Protein AF-A0A080Z597-F1 (afdb_monomer_lite)

Organism: NCBI:txid1317066

Radius of gyration: 20.57 Å; chains: 1; bounding box: 34×51×57 Å

Sequence (143 aa):
MLQHVEWIHDALVIEEQGHKGDQTGVDKFGKHVYANPYEPSQYPILAIGVHLLCCSYALGQVNGPTPVSVYLRMGQSMGKLKDRYIHFGEGADQVCGKMILGLPFNSERLGVLPPRFSTATICEMTSLYWEGLVSGSTIIPVV

Structure (mmCIF, N/CA/C/O backbone):
data_AF-A0A080Z597-F1
#
_entry.id   AF-A0A080Z597-F1
#
loop_
_atom_site.group_PDB
_atom_site.id
_atom_site.type_symbol
_atom_site.label_atom_id
_atom_site.label_alt_id
_atom_site.label_comp_id
_atom_site.label_asym_id
_atom_site.label_entity_id
_atom_site.label_seq_id
_atom_site.pdbx_PDB_ins_code
_atom_site.Cartn_x
_atom_site.Cartn_y
_atom_site.Cartn_z
_atom_site.occupancy
_atom_site.B_iso_or_equiv
_atom_site.auth_seq_id
_atom_site.auth_comp_id
_atom_site.auth_asym_id
_atom_site.auth_atom_id
_atom_site.pdbx_PDB_model_num
ATOM 1 N N . MET A 1 1 ? 6.735 4.551 16.019 1.00 56.53 1 MET A N 1
ATOM 2 C CA . MET A 1 1 ? 5.735 5.096 15.073 1.00 56.53 1 MET A CA 1
ATOM 3 C C . MET A 1 1 ? 4.391 4.362 15.146 1.00 56.53 1 MET A C 1
ATOM 5 O O . MET A 1 1 ? 3.389 5.013 14.918 1.00 56.53 1 MET A O 1
ATOM 9 N N . LEU A 1 2 ? 4.328 3.076 15.525 1.00 68.06 2 LEU A N 1
ATOM 10 C CA . LEU A 1 2 ? 3.065 2.331 15.696 1.00 68.06 2 LEU A CA 1
ATOM 11 C C . LEU A 1 2 ? 2.941 1.778 17.128 1.00 68.06 2 LEU A C 1
ATOM 13 O O . LEU A 1 2 ? 3.051 0.582 17.339 1.00 68.06 2 LEU A O 1
ATOM 17 N N . GLN A 1 3 ? 2.816 2.654 18.128 1.00 77.81 3 GLN A N 1
ATOM 18 C CA . GLN A 1 3 ? 2.741 2.233 19.542 1.00 77.81 3 GLN A CA 1
ATOM 19 C C . GLN A 1 3 ? 1.317 1.875 20.004 1.00 77.81 3 GLN A C 1
ATOM 21 O O . GLN A 1 3 ? 1.158 1.386 21.110 1.00 77.81 3 GLN A O 1
ATOM 26 N N . HIS A 1 4 ? 0.305 2.121 19.169 1.00 82.75 4 HIS A N 1
ATOM 27 C CA . HIS A 1 4 ? -1.119 1.972 19.505 1.00 82.75 4 HIS A CA 1
ATOM 28 C C . HIS A 1 4 ? -1.835 0.962 18.606 1.00 82.75 4 HIS A C 1
ATOM 30 O O . HIS A 1 4 ? -3.042 1.048 18.399 1.00 82.75 4 HIS A O 1
ATOM 36 N N . VAL A 1 5 ? -1.070 0.076 17.972 1.00 86.88 5 VAL A N 1
ATOM 37 C CA . VAL A 1 5 ? -1.594 -0.927 17.052 1.00 86.88 5 VAL A CA 1
ATOM 38 C C . VAL A 1 5 ? -1.060 -2.273 17.500 1.00 86.88 5 VAL A C 1
ATOM 40 O O . VAL A 1 5 ? 0.154 -2.475 17.526 1.00 86.88 5 VAL A O 1
ATOM 43 N N . GLU A 1 6 ? -1.962 -3.185 17.832 1.00 88.50 6 GLU A N 1
ATOM 44 C CA . GLU A 1 6 ? -1.629 -4.535 18.270 1.00 88.50 6 GLU A CA 1
ATOM 45 C C . GLU A 1 6 ? -2.511 -5.570 17.575 1.00 88.50 6 GLU A C 1
ATOM 47 O O . GLU A 1 6 ? -3.624 -5.281 17.143 1.00 88.50 6 GLU A O 1
ATOM 52 N N . TRP A 1 7 ? -2.001 -6.787 17.426 1.00 87.88 7 TRP A N 1
ATOM 53 C CA . TRP A 1 7 ? -2.790 -7.910 16.932 1.00 87.88 7 TRP A CA 1
ATOM 54 C C . TRP A 1 7 ? -3.338 -8.690 18.122 1.00 87.88 7 TRP A C 1
ATOM 56 O O . TRP A 1 7 ? -2.564 -9.219 18.919 1.00 87.88 7 TRP A O 1
ATOM 66 N N . ILE A 1 8 ? -4.664 -8.782 18.219 1.00 88.56 8 ILE A N 1
ATOM 67 C CA . ILE A 1 8 ? -5.357 -9.567 19.241 1.00 88.56 8 ILE A CA 1
ATOM 68 C C . ILE A 1 8 ? -6.205 -10.617 18.528 1.00 88.56 8 ILE A C 1
ATOM 70 O O . ILE A 1 8 ? -7.208 -10.293 17.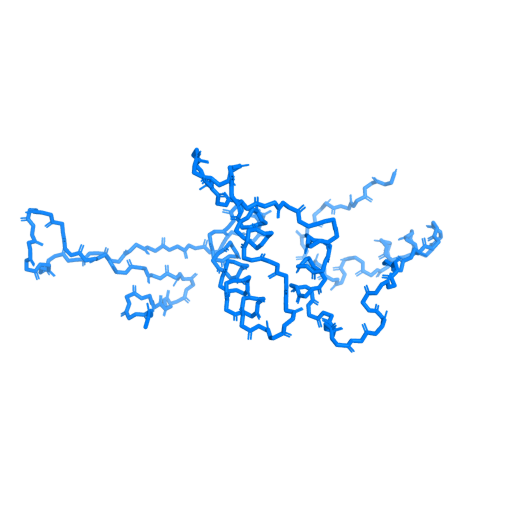895 1.00 88.56 8 ILE A O 1
ATOM 74 N N . HIS A 1 9 ? -5.814 -11.885 18.667 1.00 88.00 9 HIS A N 1
ATOM 75 C CA . HIS A 1 9 ? -6.438 -13.016 17.972 1.00 88.00 9 HIS A CA 1
ATOM 76 C C . HIS A 1 9 ? -6.462 -12.805 16.442 1.00 88.00 9 HIS A C 1
ATOM 78 O O . HIS A 1 9 ? -5.403 -12.746 15.821 1.00 88.00 9 HIS A O 1
ATOM 84 N N . ASP A 1 10 ? -7.646 -12.701 15.839 1.00 86.25 10 ASP A N 1
ATOM 85 C CA . ASP A 1 10 ? -7.898 -12.505 14.407 1.00 86.25 10 ASP A CA 1
ATOM 86 C C . ASP A 1 10 ? -8.176 -11.037 14.021 1.00 86.25 10 ASP A C 1
ATOM 88 O O . ASP A 1 10 ? -8.448 -10.738 12.855 1.00 86.25 10 ASP A O 1
ATOM 92 N N . ALA A 1 11 ? -8.083 -10.113 14.981 1.00 86.62 11 ALA A N 1
ATOM 93 C CA . ALA A 1 11 ? -8.317 -8.690 14.776 1.00 86.62 11 ALA A CA 1
ATOM 94 C C . ALA A 1 11 ? -7.039 -7.864 14.950 1.00 86.62 11 ALA A C 1
ATOM 96 O O . ALA A 1 11 ? -6.273 -8.045 15.900 1.00 86.62 11 ALA A O 1
ATOM 97 N N . LEU A 1 12 ? -6.868 -6.872 14.079 1.00 88.81 12 LEU A N 1
ATOM 98 C CA . LEU A 1 12 ? -5.961 -5.760 14.332 1.00 88.81 12 LEU A CA 1
ATOM 99 C C . LEU A 1 12 ? -6.682 -4.739 15.200 1.00 88.81 12 LEU A C 1
ATOM 101 O O . LEU A 1 12 ? -7.724 -4.214 14.812 1.00 88.81 12 LEU A O 1
ATOM 105 N N . VAL A 1 13 ? -6.131 -4.453 16.366 1.00 89.25 13 VAL A N 1
ATOM 106 C CA . VAL A 1 13 ? -6.715 -3.545 17.344 1.00 89.25 13 VAL A CA 1
ATOM 107 C C . VAL A 1 13 ? -5.958 -2.230 17.324 1.00 89.25 13 VAL A C 1
ATOM 109 O O . VAL A 1 13 ? -4.731 -2.194 17.414 1.00 89.25 13 VAL A O 1
ATOM 112 N N . ILE A 1 14 ? -6.709 -1.143 17.169 1.00 87.88 14 ILE A N 1
ATOM 113 C CA . ILE A 1 14 ? -6.191 0.221 17.220 1.00 87.88 14 ILE A CA 1
ATOM 114 C C . ILE A 1 14 ? -6.674 0.857 18.517 1.00 87.88 14 ILE A C 1
ATOM 116 O O . ILE A 1 14 ? -7.878 1.024 18.728 1.00 87.88 14 ILE A O 1
ATOM 120 N N . GLU A 1 15 ? -5.734 1.229 19.375 1.00 84.94 15 GLU A N 1
ATOM 121 C CA . GLU A 1 15 ? -6.019 2.004 20.573 1.00 84.94 15 GLU A CA 1
ATOM 122 C C . GLU A 1 15 ? -6.048 3.496 20.236 1.00 84.94 15 GLU A C 1
ATOM 124 O O . GLU A 1 15 ? -5.067 4.084 19.776 1.00 84.94 15 GLU A O 1
ATOM 129 N N . GLU A 1 16 ? -7.184 4.145 20.468 1.00 74.38 16 GLU A N 1
ATOM 130 C CA . GLU A 1 16 ? -7.285 5.588 20.276 1.00 74.38 16 GLU A CA 1
ATOM 131 C C . GLU A 1 16 ? -6.670 6.340 21.466 1.00 74.38 16 GLU A C 1
ATOM 133 O O . GLU A 1 16 ? -6.781 5.951 22.634 1.00 74.38 16 GLU A O 1
ATOM 138 N N . GLN A 1 17 ? -6.017 7.465 21.171 1.00 67.50 17 GLN A N 1
ATOM 139 C CA . GLN A 1 17 ? -5.689 8.445 22.203 1.00 67.50 17 GLN A CA 1
ATOM 140 C C . GLN A 1 17 ? -7.003 9.020 22.751 1.00 67.50 17 GLN A C 1
ATOM 142 O O . GLN A 1 17 ? -7.939 9.232 21.981 1.00 67.50 17 GLN A O 1
ATOM 147 N N . GLY A 1 18 ? -7.087 9.218 24.072 1.00 64.38 18 GLY A N 1
ATOM 148 C CA . GLY A 1 18 ? -8.331 9.588 24.763 1.00 64.38 18 GLY A CA 1
ATOM 149 C C . GLY A 1 18 ? -9.068 10.756 24.094 1.00 64.38 18 GLY A C 1
ATOM 150 O O . GLY A 1 18 ? -8.457 11.648 23.502 1.00 64.38 18 GLY A O 1
ATOM 151 N N . HIS A 1 19 ? -10.399 10.755 24.150 1.00 69.06 19 HIS A N 1
ATOM 152 C CA . HIS A 1 19 ? -11.203 11.810 23.531 1.00 69.06 19 HIS A CA 1
ATOM 153 C C . HIS A 1 19 ? -11.310 13.038 24.448 1.00 69.06 19 HIS A C 1
ATOM 155 O O . HIS A 1 19 ? -11.046 12.973 25.642 1.00 69.06 19 HIS A O 1
ATOM 161 N N . LYS A 1 20 ? -11.758 14.186 23.919 1.00 70.19 20 LYS A N 1
ATOM 162 C CA . LYS A 1 20 ? -11.830 15.469 24.661 1.00 70.19 20 LYS A CA 1
ATOM 163 C C . LYS A 1 20 ? -12.602 15.401 25.998 1.00 70.19 20 LYS A C 1
ATOM 165 O O . LYS A 1 20 ? -12.409 16.269 26.841 1.00 70.19 20 LYS A O 1
ATOM 170 N N . GLY A 1 21 ? -13.472 14.403 26.167 1.00 68.81 21 GLY A N 1
ATOM 171 C CA . GLY A 1 21 ? -14.247 14.152 27.390 1.00 68.81 21 GLY A CA 1
ATOM 172 C C . GLY A 1 21 ? -13.567 13.234 28.414 1.00 68.81 21 GLY A C 1
ATOM 173 O O . GLY A 1 21 ? -13.998 13.219 29.558 1.00 68.81 21 GLY A O 1
ATOM 174 N N . ASP A 1 22 ? -12.508 12.522 28.027 1.00 66.50 22 ASP A N 1
ATOM 175 C CA . ASP A 1 22 ? -11.660 11.707 28.899 1.00 66.50 22 ASP A CA 1
ATOM 176 C C . ASP A 1 22 ? -10.195 11.863 28.454 1.00 66.50 22 ASP A C 1
ATOM 178 O O . ASP A 1 22 ? -9.642 11.058 27.702 1.00 66.50 22 ASP A O 1
ATOM 182 N N . GLN A 1 23 ? -9.569 12.956 28.904 1.00 66.69 23 GLN A N 1
ATOM 183 C CA . GLN A 1 23 ? -8.150 13.230 28.642 1.00 66.69 23 GLN A CA 1
ATOM 184 C C . GLN A 1 23 ? -7.218 12.245 29.358 1.00 66.69 23 GLN A C 1
ATOM 186 O O . GLN A 1 23 ? -6.068 12.091 28.952 1.00 66.69 23 GLN A O 1
ATOM 191 N N . THR A 1 24 ? -7.703 11.596 30.418 1.00 65.06 24 THR A N 1
ATOM 192 C CA . THR A 1 24 ? -6.960 10.583 31.170 1.00 65.06 24 THR A CA 1
ATOM 193 C C . THR A 1 24 ? -6.940 9.236 30.452 1.00 65.06 24 THR A C 1
ATOM 195 O O . THR A 1 24 ? -5.967 8.496 30.583 1.00 65.06 24 THR A O 1
ATOM 198 N N . GLY A 1 25 ? -7.959 8.951 29.636 1.00 64.12 25 GLY A N 1
ATOM 199 C CA . GLY A 1 25 ? -8.054 7.743 28.829 1.00 64.12 25 GLY A CA 1
ATOM 200 C C . GLY A 1 25 ? -8.140 6.482 29.684 1.00 64.12 25 GLY A C 1
ATOM 201 O O . GLY A 1 25 ? -7.460 5.500 29.388 1.00 64.12 25 GLY A O 1
ATOM 202 N N . VAL A 1 26 ? -8.913 6.556 30.768 1.00 64.69 26 VAL A N 1
ATOM 203 C CA . VAL A 1 26 ? -9.083 5.462 31.735 1.00 64.69 26 VAL A CA 1
ATOM 204 C C . VAL A 1 26 ? -10.038 4.408 31.175 1.00 64.69 26 VAL A C 1
ATOM 206 O O . VAL A 1 26 ? -9.791 3.222 31.363 1.00 64.69 26 VAL A O 1
ATOM 209 N N . ASP A 1 27 ? -11.046 4.829 30.403 1.00 63.41 27 ASP A N 1
ATOM 210 C CA . ASP A 1 27 ? -11.966 3.945 29.678 1.00 63.41 27 ASP A CA 1
ATOM 211 C C . ASP A 1 27 ? -11.672 3.990 28.171 1.00 63.41 27 ASP A C 1
ATOM 213 O O . ASP A 1 27 ? -12.406 4.570 27.364 1.00 63.41 27 ASP A O 1
ATOM 217 N N . LYS A 1 28 ? -10.554 3.378 27.767 1.00 69.31 28 LYS A N 1
ATOM 218 C CA . LYS A 1 28 ? -10.242 3.158 26.349 1.00 69.31 28 LYS A CA 1
ATOM 219 C C . LYS A 1 28 ? -10.734 1.789 25.909 1.00 69.31 28 LYS A C 1
ATOM 221 O O . LYS A 1 28 ? -10.461 0.781 26.550 1.00 69.31 28 LYS A O 1
ATOM 226 N N . PHE A 1 29 ? -11.386 1.758 24.752 1.00 74.69 29 PHE A N 1
ATOM 227 C CA . PHE A 1 29 ? -11.754 0.520 24.076 1.00 74.69 29 PHE A CA 1
ATOM 228 C C . PHE A 1 29 ? -11.056 0.473 22.722 1.00 74.69 29 PHE A C 1
ATOM 230 O O . PHE A 1 29 ? -11.283 1.344 21.875 1.00 74.69 29 PHE A O 1
ATOM 237 N N . GLY A 1 30 ? -10.217 -0.545 22.527 1.00 81.25 30 GLY A N 1
ATOM 238 C CA . GLY A 1 30 ? -9.563 -0.802 21.251 1.00 81.25 30 GLY A CA 1
ATOM 239 C C . GLY A 1 30 ? -10.588 -1.019 20.136 1.00 81.25 30 GLY A C 1
ATOM 240 O O . GLY A 1 30 ? -11.607 -1.689 20.316 1.00 81.25 30 GLY A O 1
ATOM 241 N N . LYS A 1 31 ? -10.343 -0.424 18.968 1.00 85.81 31 LYS A N 1
ATOM 242 C CA . LYS A 1 31 ? -11.166 -0.644 17.774 1.00 85.81 31 LYS A CA 1
ATOM 243 C C . LYS A 1 31 ? -10.635 -1.868 17.039 1.00 85.81 31 LYS A C 1
ATOM 245 O O . LYS A 1 31 ? -9.512 -1.842 16.546 1.00 85.81 31 LYS A O 1
ATOM 250 N N . HIS A 1 32 ? -11.440 -2.923 16.970 1.00 88.81 32 HIS A N 1
ATOM 251 C CA . HIS A 1 32 ? -11.085 -4.169 16.294 1.00 88.81 32 HIS A CA 1
ATOM 252 C C . HIS A 1 32 ? -11.364 -4.073 14.790 1.00 88.81 32 HIS A C 1
ATOM 254 O O . HIS A 1 32 ? -12.480 -3.767 14.369 1.00 88.81 32 HIS A O 1
ATOM 260 N N . VAL A 1 33 ? -10.350 -4.363 13.980 1.00 88.19 33 VAL A N 1
ATOM 261 C CA . VAL A 1 33 ? -10.399 -4.380 12.518 1.00 88.19 33 VAL A CA 1
ATOM 262 C C . VAL A 1 33 ? -10.131 -5.806 12.039 1.00 88.19 33 VAL A C 1
ATOM 264 O O . VAL A 1 33 ? -9.030 -6.330 12.198 1.00 88.19 33 VAL A O 1
ATOM 267 N N . TYR A 1 34 ? -11.138 -6.432 11.432 1.00 84.88 34 TYR A N 1
ATOM 268 C CA . TYR A 1 34 ? -11.114 -7.846 11.035 1.00 84.88 34 TYR A CA 1
ATOM 269 C C . TYR A 1 34 ? -10.866 -8.052 9.550 1.00 84.88 34 TYR A C 1
ATOM 271 O O . TYR A 1 34 ? -11.381 -7.292 8.729 1.00 84.88 34 TYR A O 1
ATOM 279 N N . ALA A 1 35 ? -10.144 -9.122 9.212 1.00 80.50 35 ALA A N 1
ATOM 280 C CA . ALA A 1 35 ? -9.938 -9.551 7.832 1.00 80.50 35 ALA A CA 1
ATOM 281 C C . ALA A 1 35 ? -11.235 -10.018 7.190 1.00 80.50 35 ALA A C 1
ATOM 283 O O . ALA A 1 35 ? -11.843 -10.982 7.642 1.00 80.50 35 ALA A O 1
ATOM 284 N N . ASN A 1 36 ? -11.625 -9.353 6.100 1.00 78.25 36 ASN A N 1
ATOM 285 C CA . ASN A 1 36 ? -12.647 -9.863 5.200 1.00 78.25 36 ASN A CA 1
ATOM 286 C C . ASN A 1 36 ? -11.969 -10.591 4.024 1.00 78.25 36 ASN A C 1
ATOM 288 O O . ASN A 1 36 ? -11.502 -9.923 3.098 1.00 78.25 36 ASN A O 1
ATOM 292 N N . PRO A 1 37 ? -11.906 -11.936 4.030 1.00 77.69 37 PRO A N 1
ATOM 293 C CA . PRO A 1 37 ? -11.296 -12.696 2.941 1.00 77.69 37 PRO A CA 1
ATOM 294 C C . PRO A 1 37 ? -12.124 -12.674 1.647 1.00 77.69 37 PRO A C 1
ATOM 296 O O . PRO A 1 37 ? -11.580 -12.954 0.583 1.00 77.69 37 PRO A O 1
ATOM 299 N N . TYR A 1 38 ? -13.416 -12.336 1.712 1.00 77.44 38 TYR A N 1
ATOM 300 C CA . TYR A 1 38 ? -14.304 -12.333 0.544 1.00 77.44 38 TYR A CA 1
ATOM 301 C C . TYR A 1 38 ? -14.158 -11.075 -0.310 1.00 77.44 38 TYR A C 1
ATOM 303 O O . TYR A 1 38 ? -14.356 -11.130 -1.521 1.00 77.44 38 TYR A O 1
ATOM 311 N N . G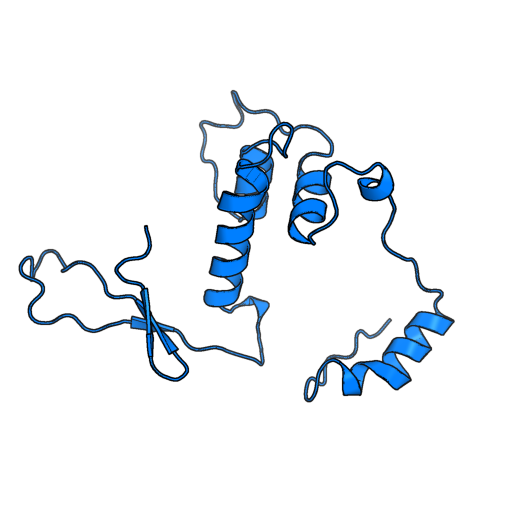LU A 1 39 ? -13.797 -9.947 0.306 1.00 77.94 39 GLU A N 1
ATOM 312 C CA . GLU A 1 39 ? -13.618 -8.681 -0.402 1.00 77.94 39 GLU A CA 1
ATOM 313 C C . GLU A 1 39 ? -12.334 -7.960 0.046 1.00 77.94 39 GLU A C 1
ATOM 315 O O . GLU A 1 39 ? -12.375 -6.975 0.792 1.00 77.94 39 GLU A O 1
ATOM 320 N N . PRO A 1 40 ? -11.159 -8.442 -0.404 1.00 70.31 40 PRO A N 1
ATOM 321 C CA . PRO A 1 40 ? -9.867 -7.926 0.045 1.00 70.31 40 PRO A CA 1
ATOM 322 C C . PRO A 1 40 ? -9.622 -6.471 -0.380 1.00 70.31 40 PRO A C 1
ATOM 324 O O . PRO A 1 40 ? -8.893 -5.752 0.298 1.00 70.31 40 PRO A O 1
ATOM 327 N N . SER A 1 41 ? -10.252 -6.000 -1.461 1.00 68.25 41 SER A N 1
ATOM 328 C CA . SER A 1 41 ? -10.137 -4.615 -1.944 1.00 68.25 41 SER A CA 1
ATOM 329 C C . SER A 1 41 ? -10.712 -3.578 -0.980 1.00 68.25 41 SER A C 1
ATOM 331 O O . SER A 1 41 ? -10.270 -2.433 -0.993 1.00 68.25 41 SER A O 1
ATOM 333 N N . GLN A 1 42 ? -11.674 -3.965 -0.140 1.00 70.06 42 GLN A N 1
ATOM 334 C CA . GLN A 1 42 ? -12.263 -3.086 0.871 1.00 70.06 42 GLN A CA 1
ATOM 335 C C . GLN A 1 42 ? -11.560 -3.196 2.232 1.00 70.06 42 GLN A C 1
ATOM 337 O O . GLN A 1 42 ? -11.965 -2.545 3.195 1.00 70.06 42 GLN A O 1
ATOM 342 N N . TYR A 1 43 ? -10.5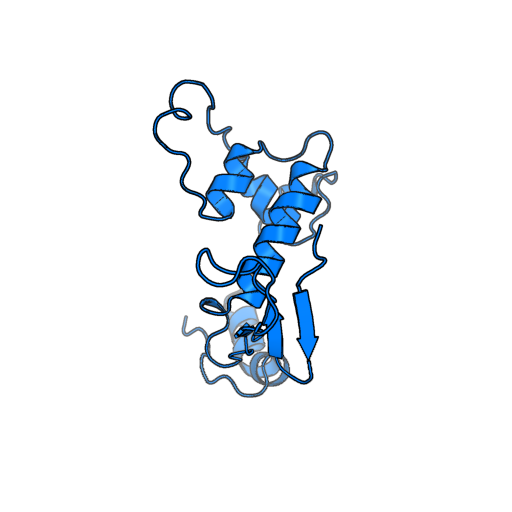14 -4.022 2.342 1.00 78.62 43 TYR A N 1
ATOM 343 C CA . TYR A 1 43 ? -9.950 -4.377 3.632 1.00 78.62 43 TYR A CA 1
ATOM 344 C C . TYR A 1 43 ? -8.916 -3.351 4.141 1.00 78.62 43 TYR A C 1
ATOM 346 O O . TYR A 1 43 ? -7.872 -3.161 3.504 1.00 78.62 43 TYR A O 1
ATOM 354 N N . PRO A 1 44 ? -9.123 -2.731 5.325 1.00 77.44 44 PRO A N 1
ATOM 355 C CA . PRO A 1 44 ? -8.234 -1.684 5.821 1.00 77.44 44 PRO A CA 1
ATOM 356 C C . PRO A 1 44 ? -6.798 -2.142 6.084 1.00 77.44 44 PRO A C 1
ATOM 358 O O . PRO A 1 44 ? -5.883 -1.351 5.894 1.00 77.44 44 PRO A O 1
ATOM 361 N N . ILE A 1 45 ? -6.554 -3.397 6.482 1.00 82.06 45 ILE A N 1
ATOM 362 C CA . ILE A 1 45 ? -5.173 -3.853 6.735 1.00 82.06 45 ILE A CA 1
ATOM 363 C C . ILE A 1 45 ? -4.400 -4.008 5.435 1.00 82.06 45 ILE A C 1
ATOM 365 O O . ILE A 1 45 ? -3.232 -3.629 5.383 1.00 82.06 45 ILE A O 1
ATOM 369 N N . LEU A 1 46 ? -5.042 -4.505 4.372 1.00 79.19 46 LEU A N 1
ATOM 370 C CA . LEU A 1 46 ? -4.408 -4.533 3.058 1.00 79.19 46 LEU A CA 1
ATOM 371 C C . LEU A 1 46 ? -4.094 -3.105 2.597 1.00 79.19 46 LEU A C 1
ATOM 373 O O . LEU A 1 46 ? -2.975 -2.835 2.166 1.00 79.19 46 LEU A O 1
ATOM 377 N N . ALA A 1 47 ? -5.040 -2.177 2.76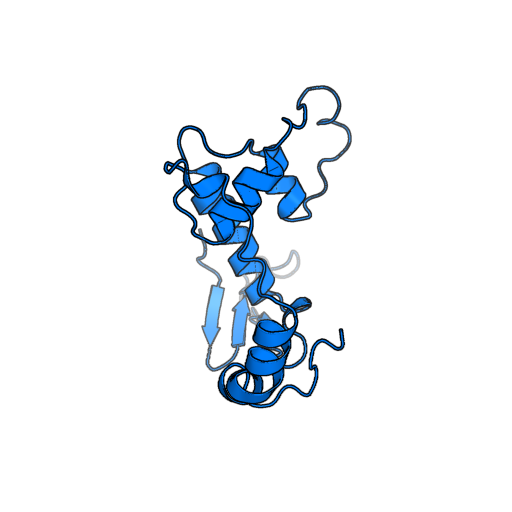5 1.00 80.06 47 ALA A N 1
ATOM 378 C CA . ALA A 1 47 ? -4.831 -0.770 2.436 1.00 80.06 47 ALA A CA 1
ATOM 379 C C . ALA A 1 47 ? -3.674 -0.146 3.240 1.00 80.06 47 ALA A C 1
ATOM 381 O O . ALA A 1 47 ? -2.821 0.525 2.660 1.00 80.06 47 ALA A O 1
ATOM 382 N N . ILE A 1 48 ? -3.590 -0.409 4.549 1.00 80.69 48 ILE A N 1
ATOM 383 C CA . ILE A 1 48 ? -2.487 0.042 5.411 1.00 80.69 48 ILE A CA 1
ATOM 384 C C . ILE A 1 48 ? -1.163 -0.585 4.965 1.00 80.69 48 ILE A C 1
ATOM 386 O O . ILE A 1 48 ? -0.161 0.120 4.885 1.00 80.69 48 ILE A O 1
ATOM 390 N N . GLY A 1 49 ? -1.145 -1.877 4.636 1.00 79.69 49 GLY A N 1
ATOM 391 C CA . GLY A 1 49 ? 0.045 -2.569 4.143 1.00 79.69 49 GLY A CA 1
ATOM 392 C C . GLY A 1 49 ? 0.572 -1.952 2.849 1.00 79.69 49 GLY A C 1
ATOM 393 O O . GLY A 1 49 ? 1.753 -1.620 2.760 1.00 79.69 49 GLY A O 1
ATOM 394 N N . VAL A 1 50 ? -0.313 -1.709 1.878 1.00 77.50 50 VAL A N 1
ATOM 395 C CA . VAL A 1 50 ? 0.028 -1.018 0.625 1.00 77.50 50 VAL A CA 1
ATOM 396 C C . VAL A 1 50 ? 0.513 0.405 0.904 1.00 77.50 50 VAL A C 1
ATOM 398 O O . VAL A 1 50 ? 1.518 0.831 0.339 1.00 77.50 50 VAL A O 1
ATOM 401 N N . HIS A 1 51 ? -0.146 1.129 1.810 1.00 81.94 51 HIS A N 1
ATOM 402 C CA . HIS A 1 51 ? 0.228 2.494 2.171 1.00 81.94 51 HIS A CA 1
ATOM 403 C C . HIS A 1 51 ? 1.613 2.567 2.829 1.00 81.94 51 HIS A C 1
ATOM 405 O O . HIS A 1 51 ? 2.441 3.391 2.443 1.00 81.94 51 HIS A O 1
ATOM 411 N N . LEU A 1 52 ? 1.898 1.688 3.793 1.00 81.38 52 LEU A N 1
ATOM 412 C CA . LEU A 1 52 ? 3.198 1.608 4.459 1.00 81.38 52 LEU A CA 1
ATOM 413 C C . LEU A 1 52 ? 4.296 1.178 3.485 1.00 81.38 52 LEU A C 1
ATOM 415 O O . LEU A 1 52 ? 5.375 1.768 3.492 1.00 81.38 52 LEU A O 1
ATOM 419 N N . LEU A 1 53 ? 4.020 0.211 2.607 1.00 78.88 53 LEU A N 1
ATOM 420 C CA . LEU A 1 53 ? 4.964 -0.202 1.573 1.00 78.88 53 LEU A CA 1
ATOM 421 C C . LEU A 1 53 ? 5.278 0.964 0.624 1.00 78.88 53 LEU A C 1
ATOM 423 O O . LEU A 1 53 ? 6.445 1.280 0.406 1.00 78.88 53 LEU A O 1
ATOM 427 N N . CYS A 1 54 ? 4.264 1.672 0.124 1.00 77.62 54 CYS A N 1
ATOM 428 C CA . CYS A 1 54 ? 4.452 2.864 -0.702 1.00 77.62 54 CYS A CA 1
ATOM 429 C C . CYS A 1 54 ? 5.276 3.948 0.010 1.00 77.62 54 CYS A C 1
ATOM 431 O O . CYS A 1 54 ? 6.266 4.429 -0.540 1.00 77.62 54 CYS A O 1
ATOM 433 N N . CYS A 1 55 ? 4.892 4.325 1.232 1.00 78.94 55 CYS A N 1
ATOM 434 C CA . CYS A 1 55 ? 5.541 5.401 1.977 1.00 78.94 55 CYS A CA 1
ATOM 435 C C . CYS A 1 55 ? 6.972 5.058 2.393 1.00 78.94 55 CYS A C 1
ATOM 437 O O . CYS A 1 55 ? 7.862 5.885 2.248 1.00 78.94 55 CYS A O 1
ATOM 439 N N . SER A 1 56 ? 7.216 3.866 2.933 1.00 78.44 56 SER A N 1
ATOM 440 C CA . SER A 1 56 ? 8.522 3.531 3.505 1.00 78.44 56 SER A CA 1
ATOM 441 C C . SER A 1 56 ? 9.504 3.026 2.455 1.00 78.44 56 SER A C 1
ATOM 443 O O . SER A 1 56 ? 10.661 3.441 2.455 1.00 78.44 56 SER A O 1
ATOM 445 N N . TYR A 1 57 ? 9.063 2.151 1.547 1.00 83.25 57 TYR A N 1
ATOM 446 C CA . TYR A 1 57 ? 9.961 1.548 0.565 1.00 83.25 57 TYR A CA 1
ATOM 447 C C . TYR A 1 57 ? 10.214 2.478 -0.622 1.00 83.25 57 TYR A C 1
ATOM 449 O O . TYR A 1 57 ? 11.374 2.734 -0.940 1.00 83.25 57 TYR A O 1
ATOM 457 N N . ALA A 1 58 ? 9.163 3.019 -1.252 1.00 82.12 58 ALA A N 1
ATOM 458 C CA . ALA A 1 58 ? 9.319 3.791 -2.486 1.00 82.12 58 ALA A CA 1
ATOM 459 C C . ALA A 1 58 ? 9.913 5.191 -2.248 1.00 82.12 58 ALA A C 1
ATOM 461 O O . ALA A 1 58 ? 10.782 5.605 -3.012 1.00 82.12 58 ALA A O 1
ATOM 462 N N . LEU A 1 59 ? 9.506 5.895 -1.179 1.00 82.94 59 LEU A N 1
ATOM 463 C CA . LEU A 1 59 ? 10.093 7.202 -0.826 1.00 82.94 59 LEU A CA 1
ATOM 464 C C . LEU A 1 59 ? 11.503 7.085 -0.232 1.00 82.94 59 LEU A C 1
ATOM 466 O O . LEU A 1 59 ? 12.242 8.065 -0.226 1.00 82.94 59 LEU A O 1
ATOM 470 N N . GLY A 1 60 ? 11.872 5.907 0.279 1.00 83.56 60 GLY A N 1
ATOM 471 C CA . GLY A 1 60 ? 13.188 5.651 0.864 1.00 83.56 60 GLY A CA 1
ATOM 472 C C . GLY A 1 60 ? 14.294 5.365 -0.157 1.00 83.56 60 GLY A C 1
ATOM 473 O O . GLY A 1 60 ? 15.460 5.307 0.229 1.00 83.56 60 GLY A O 1
ATOM 474 N N . GLN A 1 61 ? 13.969 5.176 -1.443 1.00 83.19 61 GLN A N 1
ATOM 475 C CA . GLN A 1 61 ? 14.976 4.881 -2.467 1.00 83.19 61 GLN A CA 1
ATOM 476 C C . GLN A 1 61 ? 15.633 6.147 -3.027 1.00 83.19 61 GLN A C 1
ATOM 478 O O . GLN A 1 61 ? 14.966 7.092 -3.451 1.00 83.19 61 GLN A O 1
ATOM 483 N N . VAL A 1 62 ? 16.963 6.116 -3.133 1.00 78.69 62 VAL A N 1
ATOM 484 C CA . VAL A 1 62 ? 17.733 7.105 -3.898 1.00 78.69 62 VAL A CA 1
ATOM 485 C C . VAL A 1 62 ? 17.441 6.887 -5.385 1.00 78.69 62 VAL A C 1
ATOM 487 O O . VAL A 1 62 ? 17.604 5.776 -5.876 1.00 78.69 62 VAL A O 1
ATOM 490 N N . ASN A 1 63 ? 17.006 7.931 -6.099 1.00 80.12 63 ASN A N 1
ATOM 491 C CA . ASN A 1 63 ? 16.463 7.855 -7.471 1.00 80.12 63 ASN A CA 1
ATOM 492 C C . ASN A 1 63 ? 15.120 7.103 -7.595 1.00 80.12 63 ASN A C 1
ATOM 494 O O . ASN A 1 63 ? 14.780 6.610 -8.671 1.00 80.12 63 ASN A O 1
ATOM 498 N N . GLY A 1 64 ? 14.358 7.014 -6.502 1.00 79.56 64 GLY A N 1
ATOM 499 C CA . GLY A 1 64 ? 12.998 6.482 -6.509 1.00 79.56 64 GLY A CA 1
ATOM 500 C C . GLY A 1 64 ? 11.969 7.398 -7.197 1.00 79.56 64 GLY A C 1
ATOM 501 O O . GLY A 1 64 ? 12.289 8.499 -7.656 1.00 79.56 64 GLY A O 1
ATOM 502 N N . PRO A 1 65 ? 10.703 6.952 -7.273 1.00 82.75 65 PRO A N 1
ATOM 503 C CA . PRO A 1 65 ? 9.601 7.726 -7.828 1.00 82.75 65 PRO A CA 1
ATOM 504 C C . PRO A 1 65 ? 9.393 9.029 -7.053 1.00 82.75 65 PRO A C 1
ATOM 506 O O . PRO A 1 65 ? 9.645 9.117 -5.850 1.00 82.75 65 PRO A O 1
ATOM 509 N N . THR A 1 66 ? 8.887 10.057 -7.738 1.00 84.00 66 THR A N 1
ATOM 510 C CA . THR A 1 66 ? 8.625 11.342 -7.084 1.00 84.00 66 THR A CA 1
ATOM 511 C C . THR A 1 66 ? 7.595 11.154 -5.968 1.00 84.00 66 THR A C 1
ATOM 513 O O . THR A 1 66 ? 6.615 10.425 -6.169 1.00 84.00 66 THR A O 1
ATOM 516 N N . PRO A 1 67 ? 7.725 11.842 -4.817 1.00 80.44 67 PRO A N 1
ATOM 517 C CA . PRO A 1 67 ? 6.789 11.669 -3.710 1.00 80.44 67 PRO A CA 1
ATOM 518 C C . PRO A 1 67 ? 5.329 11.869 -4.108 1.00 80.44 67 PRO A C 1
ATOM 520 O O . PRO A 1 67 ? 4.434 11.22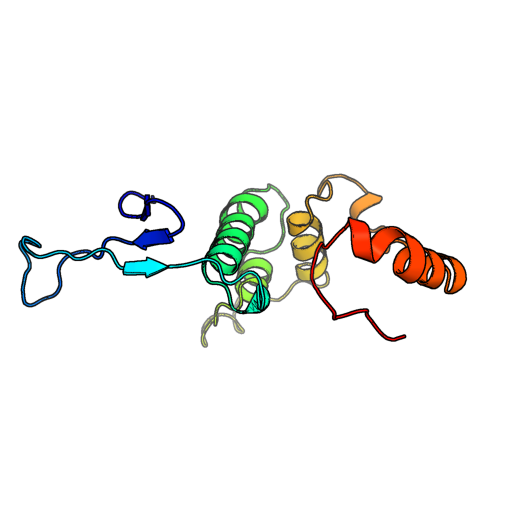2 -3.582 1.00 80.44 67 PRO A O 1
ATOM 523 N N . VAL A 1 68 ? 5.081 12.730 -5.095 1.00 80.00 68 VAL A N 1
ATOM 524 C CA . VAL A 1 68 ? 3.749 12.954 -5.655 1.00 80.00 68 VAL A CA 1
ATOM 525 C C . VAL A 1 68 ? 3.169 11.731 -6.342 1.00 80.00 68 VAL A C 1
ATOM 527 O O . VAL A 1 68 ? 2.019 11.406 -6.068 1.00 80.00 68 VAL A O 1
ATOM 530 N N . SER A 1 69 ? 3.940 11.036 -7.177 1.00 80.50 69 SER A N 1
ATOM 531 C CA . SER A 1 69 ? 3.456 9.799 -7.798 1.00 80.50 69 SER A CA 1
ATOM 532 C C . SER A 1 69 ? 3.095 8.741 -6.747 1.00 80.50 69 SER A C 1
ATOM 534 O O . SER A 1 69 ? 2.069 8.081 -6.877 1.00 80.50 69 SER A O 1
ATOM 536 N N . VAL A 1 70 ? 3.852 8.672 -5.646 1.00 83.12 70 VAL A N 1
ATOM 537 C CA . VAL A 1 70 ? 3.556 7.780 -4.515 1.00 83.12 70 VAL A CA 1
ATOM 538 C C . VAL A 1 70 ? 2.270 8.204 -3.792 1.00 83.12 70 VAL A C 1
ATOM 540 O O . VAL A 1 70 ? 1.391 7.374 -3.578 1.00 83.12 70 VAL A O 1
ATOM 543 N N . TYR A 1 71 ? 2.105 9.489 -3.453 1.00 83.25 71 TYR A N 1
ATOM 544 C CA . TYR A 1 71 ? 0.894 9.997 -2.787 1.00 83.25 71 TYR A CA 1
ATOM 545 C C . TYR A 1 71 ? -0.372 9.790 -3.621 1.00 83.25 71 TYR A C 1
ATOM 547 O O . TYR A 1 71 ? -1.381 9.323 -3.092 1.00 83.25 71 TYR A O 1
ATOM 555 N N . LEU A 1 72 ? -0.310 10.092 -4.919 1.00 80.06 72 LEU A N 1
ATOM 556 C CA . LEU A 1 72 ? -1.428 9.882 -5.836 1.00 80.06 72 LEU A CA 1
ATOM 557 C C . LEU A 1 72 ? -1.792 8.396 -5.938 1.00 80.06 72 LEU A C 1
ATOM 559 O O . LEU A 1 72 ? -2.970 8.055 -5.885 1.00 80.06 72 LEU A O 1
ATOM 563 N N . ARG A 1 73 ? -0.795 7.505 -5.995 1.00 80.81 73 ARG A N 1
ATOM 564 C CA . ARG A 1 73 ? -1.014 6.052 -6.017 1.00 80.81 73 ARG A CA 1
ATOM 565 C C . ARG A 1 73 ? -1.629 5.511 -4.724 1.00 80.81 73 ARG A C 1
ATOM 567 O O . ARG A 1 73 ? -2.403 4.564 -4.771 1.00 80.81 73 ARG A O 1
ATOM 574 N N . MET A 1 74 ? -1.344 6.137 -3.586 1.00 78.44 74 MET A N 1
ATOM 575 C CA . MET A 1 74 ? -1.994 5.830 -2.306 1.00 78.44 74 MET A CA 1
ATOM 576 C C . MET A 1 74 ? -3.401 6.436 -2.170 1.00 78.44 74 MET A C 1
ATOM 578 O O . MET A 1 74 ? -3.997 6.347 -1.098 1.00 78.44 74 MET A O 1
ATOM 582 N N . GLY A 1 75 ? -3.921 7.098 -3.210 1.00 76.75 75 GLY A N 1
ATOM 583 C CA . GLY A 1 75 ? -5.233 7.745 -3.183 1.00 76.75 75 GLY A CA 1
ATOM 584 C C . GLY A 1 75 ? -5.294 8.993 -2.297 1.00 76.75 75 GLY A C 1
ATOM 585 O O . GLY A 1 75 ? -6.380 9.426 -1.919 1.00 76.75 75 GLY A O 1
ATOM 586 N N . GLN A 1 76 ? -4.149 9.583 -1.935 1.00 78.94 76 GLN A N 1
ATOM 587 C CA . GLN A 1 76 ? -4.120 10.800 -1.125 1.00 78.94 76 GLN A CA 1
ATOM 588 C C . GLN A 1 76 ? -4.503 12.020 -1.969 1.00 78.94 76 GLN A C 1
ATOM 590 O O . GLN A 1 76 ? -3.882 12.311 -2.994 1.00 78.94 76 GLN A O 1
ATOM 595 N N . SER A 1 77 ? -5.496 12.781 -1.500 1.00 76.88 77 SER A N 1
ATOM 596 C CA . SER A 1 77 ? -5.849 14.066 -2.105 1.00 76.88 77 SER A CA 1
ATOM 597 C C . SER A 1 77 ? -4.770 15.104 -1.813 1.00 76.88 77 SER A C 1
ATOM 599 O O . SER A 1 77 ? -4.364 15.311 -0.671 1.00 76.88 77 SER A O 1
ATOM 601 N N . MET A 1 78 ? -4.298 15.777 -2.858 1.00 67.50 78 MET A N 1
ATOM 602 C CA . MET A 1 78 ? -3.149 16.680 -2.785 1.00 67.50 78 MET A CA 1
ATOM 603 C C . MET A 1 78 ? -3.502 18.172 -2.674 1.00 67.50 78 MET A C 1
ATOM 605 O O . MET A 1 78 ? -2.600 19.012 -2.607 1.00 67.50 78 MET A O 1
ATOM 609 N N . GLY A 1 79 ? -4.794 18.502 -2.593 1.00 72.44 79 GLY A N 1
ATOM 610 C CA . GLY A 1 79 ? -5.283 19.873 -2.431 1.00 72.44 79 GLY A CA 1
ATOM 611 C C . GLY A 1 79 ? -4.853 20.838 -3.548 1.00 72.44 79 GLY A C 1
ATOM 612 O O . GLY A 1 79 ? -4.304 20.449 -4.573 1.00 72.44 79 GLY A O 1
ATOM 613 N N . LYS A 1 80 ? -5.095 22.141 -3.346 1.00 68.31 80 LYS A N 1
ATOM 614 C CA . LYS A 1 80 ? -4.867 23.199 -4.359 1.00 68.31 80 LYS A CA 1
ATOM 615 C C . LYS A 1 80 ? -3.413 23.688 -4.480 1.00 68.31 80 LYS A C 1
ATOM 617 O O . LYS A 1 80 ? -3.132 24.549 -5.310 1.00 68.31 80 LYS A O 1
ATOM 622 N N . LEU A 1 81 ? -2.499 23.215 -3.628 1.00 55.72 81 LEU A N 1
ATOM 623 C CA . LEU A 1 81 ? -1.124 23.736 -3.570 1.00 55.72 81 LEU A CA 1
ATOM 624 C C . LEU A 1 81 ? -0.180 23.093 -4.598 1.00 55.72 81 LEU A C 1
ATOM 626 O O . LEU A 1 81 ? 0.852 23.675 -4.921 1.00 55.72 81 LEU A O 1
ATOM 630 N N . LYS A 1 82 ? -0.505 21.893 -5.089 1.00 55.12 82 LYS A N 1
ATOM 631 C CA . LYS A 1 82 ? 0.467 21.011 -5.747 1.00 55.12 82 LYS A CA 1
ATOM 632 C C . LYS A 1 82 ? 0.522 21.134 -7.273 1.00 55.12 82 LYS A C 1
ATOM 634 O O . LYS A 1 82 ? 1.628 21.097 -7.802 1.00 55.12 82 LYS A O 1
ATOM 639 N N . ASP A 1 83 ? -0.587 21.447 -7.947 1.00 56.19 83 ASP A N 1
ATOM 640 C CA . ASP A 1 83 ? -0.604 21.707 -9.405 1.00 56.19 83 ASP A CA 1
ATOM 641 C C . ASP A 1 83 ? 0.310 22.869 -9.829 1.00 56.19 83 ASP A C 1
ATOM 643 O O . ASP A 1 83 ? 0.718 22.964 -10.983 1.00 56.19 83 ASP A O 1
ATOM 647 N N . ARG A 1 84 ? 0.646 23.766 -8.891 1.00 58.22 84 ARG A N 1
ATOM 648 C CA . ARG A 1 84 ? 1.432 24.974 -9.168 1.00 58.22 84 ARG A CA 1
ATOM 649 C C . ARG A 1 84 ? 2.947 24.769 -9.074 1.00 58.22 84 ARG A C 1
ATOM 651 O O . ARG A 1 84 ? 3.683 25.582 -9.619 1.00 58.22 84 ARG A O 1
ATOM 658 N N . TYR A 1 85 ? 3.406 23.722 -8.381 1.00 56.56 85 TYR A N 1
ATOM 659 C CA . TYR A 1 85 ? 4.831 23.540 -8.065 1.00 56.56 85 TYR A CA 1
ATOM 660 C C . TYR A 1 85 ? 5.339 22.103 -8.185 1.00 56.56 85 TYR A C 1
ATOM 662 O O . TYR A 1 85 ? 6.548 21.894 -8.097 1.00 56.56 85 TYR A O 1
ATOM 670 N N . ILE A 1 86 ? 4.464 21.104 -8.355 1.00 62.25 86 ILE A N 1
ATOM 671 C CA . ILE A 1 86 ? 4.896 19.712 -8.467 1.00 62.25 86 ILE A CA 1
ATOM 672 C C . ILE A 1 86 ? 4.291 19.068 -9.704 1.00 62.25 86 ILE A C 1
ATOM 674 O O . ILE A 1 86 ? 3.120 18.700 -9.741 1.00 62.25 86 ILE A O 1
ATOM 678 N N . HIS A 1 87 ? 5.140 18.919 -10.713 1.00 65.00 87 HIS A N 1
ATOM 679 C CA . HIS A 1 87 ? 4.781 18.309 -11.979 1.00 65.00 87 HIS A CA 1
ATOM 680 C C . HIS A 1 87 ? 4.859 16.788 -11.877 1.00 65.00 87 HIS A C 1
ATOM 682 O O . HIS A 1 87 ? 5.804 16.223 -11.319 1.00 65.00 87 HIS A O 1
ATOM 688 N N . PHE A 1 88 ? 3.850 16.122 -12.427 1.00 66.25 88 PHE A N 1
ATOM 689 C CA . PHE A 1 88 ? 3.893 14.686 -12.630 1.00 66.25 88 PHE A CA 1
ATOM 690 C C . PHE A 1 88 ? 4.949 14.380 -13.699 1.00 66.25 88 PHE A C 1
ATOM 692 O O . PHE A 1 88 ? 4.831 14.830 -14.836 1.00 66.25 88 PHE A O 1
ATOM 699 N N . GLY A 1 89 ? 6.002 13.657 -13.321 1.00 69.06 89 GLY A N 1
ATOM 700 C CA . GLY A 1 89 ? 6.987 13.162 -14.277 1.00 69.06 89 GLY A CA 1
ATOM 701 C C . GLY A 1 89 ? 6.395 12.005 -15.076 1.00 69.06 89 GLY A C 1
ATOM 702 O O . GLY A 1 89 ? 5.823 11.081 -14.494 1.00 69.06 89 GLY A O 1
ATOM 703 N N . GLU A 1 90 ? 6.528 12.048 -16.398 1.00 75.75 90 GLU A N 1
ATOM 704 C CA . GLU A 1 90 ? 6.085 10.965 -17.275 1.00 75.75 90 GLU A CA 1
ATOM 705 C C . GLU A 1 90 ? 6.755 9.643 -16.852 1.00 75.75 90 GLU A C 1
ATOM 707 O O . GLU A 1 90 ? 7.964 9.584 -16.634 1.00 75.75 90 GLU A O 1
ATOM 712 N N . GLY A 1 91 ? 5.963 8.588 -16.634 1.00 78.06 91 GLY A N 1
ATOM 713 C CA . GLY A 1 91 ? 6.466 7.282 -16.184 1.00 78.06 91 GLY A CA 1
ATOM 714 C C . GLY A 1 91 ? 6.743 7.134 -14.678 1.00 78.06 91 GLY A C 1
ATOM 715 O O . GLY A 1 91 ? 6.982 6.011 -14.230 1.00 78.06 91 GLY A O 1
ATOM 716 N N . ALA A 1 92 ? 6.638 8.193 -13.863 1.00 80.12 92 ALA A N 1
ATOM 717 C CA . ALA A 1 92 ? 6.883 8.106 -12.415 1.00 80.12 92 ALA A CA 1
ATOM 718 C C . ALA A 1 92 ? 5.932 7.120 -11.708 1.00 80.12 92 ALA A C 1
ATOM 720 O O . ALA A 1 92 ? 6.358 6.330 -10.866 1.00 80.12 92 ALA A O 1
ATOM 721 N N . ASP A 1 93 ? 4.656 7.104 -12.105 1.00 83.56 93 ASP A N 1
ATOM 722 C CA . ASP A 1 93 ? 3.676 6.138 -11.593 1.00 83.56 93 ASP A CA 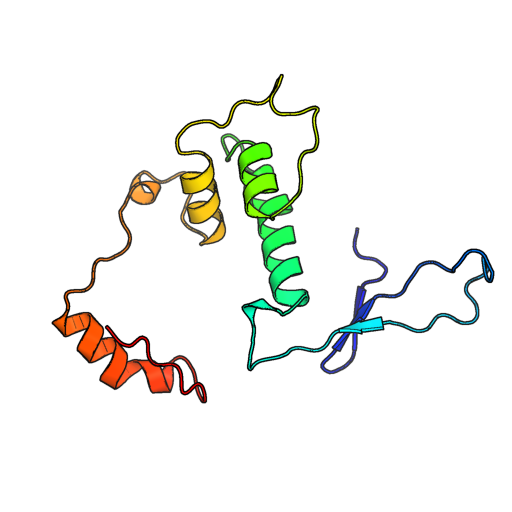1
ATOM 723 C C . ASP A 1 93 ? 3.984 4.692 -12.019 1.00 83.56 93 ASP A C 1
ATOM 725 O O . ASP A 1 93 ? 3.797 3.762 -11.235 1.00 83.56 93 ASP A O 1
ATOM 729 N N . GLN A 1 94 ? 4.528 4.490 -13.223 1.00 85.06 94 GLN A N 1
ATOM 730 C CA . GLN A 1 94 ? 4.905 3.159 -13.706 1.00 85.06 94 GLN A CA 1
ATOM 731 C C . GLN A 1 94 ? 6.069 2.590 -12.891 1.00 85.06 94 GLN A C 1
ATOM 733 O O . GLN A 1 94 ? 6.030 1.430 -12.480 1.00 85.06 94 GLN A O 1
ATOM 738 N N . VAL A 1 95 ? 7.090 3.413 -12.627 1.00 82.56 95 VAL A N 1
ATOM 739 C CA . VAL A 1 95 ? 8.217 3.060 -11.751 1.00 82.56 95 VAL A CA 1
ATOM 740 C C . VAL A 1 95 ? 7.711 2.759 -10.340 1.00 82.56 95 VAL A C 1
ATOM 742 O O . VAL A 1 95 ? 8.050 1.716 -9.784 1.00 82.56 95 VAL A O 1
ATOM 745 N N . CYS A 1 96 ? 6.832 3.609 -9.796 1.00 84.75 96 CYS A N 1
ATOM 746 C CA . CYS A 1 96 ? 6.225 3.404 -8.482 1.00 84.75 96 CYS A CA 1
ATOM 747 C C . CYS A 1 96 ? 5.458 2.074 -8.400 1.00 84.75 96 CYS A C 1
ATOM 749 O O . CYS A 1 96 ? 5.702 1.278 -7.494 1.00 84.75 96 CYS A O 1
ATOM 751 N N . GLY A 1 97 ? 4.596 1.783 -9.378 1.00 82.88 97 GLY A N 1
ATOM 752 C CA . GLY A 1 97 ? 3.837 0.534 -9.441 1.00 82.88 97 GLY A CA 1
ATOM 753 C C . GLY A 1 97 ? 4.722 -0.709 -9.503 1.00 82.88 97 GLY A C 1
ATOM 754 O O . GLY A 1 97 ? 4.464 -1.689 -8.808 1.00 82.88 97 GLY A O 1
ATOM 755 N N . LYS A 1 98 ? 5.802 -0.662 -10.285 1.00 82.94 98 LYS A N 1
ATOM 756 C CA . LYS A 1 98 ? 6.743 -1.781 -10.418 1.00 82.94 98 LYS A CA 1
ATOM 757 C C . LYS A 1 98 ? 7.564 -2.011 -9.151 1.00 82.94 98 LYS A C 1
ATOM 759 O O . LYS A 1 98 ? 7.773 -3.158 -8.768 1.00 82.94 98 LYS A O 1
ATOM 764 N N . MET A 1 99 ? 7.965 -0.943 -8.468 1.00 81.25 99 MET A N 1
ATOM 765 C CA . MET A 1 99 ? 8.648 -1.042 -7.175 1.00 81.25 99 MET A CA 1
ATOM 766 C C . MET A 1 99 ? 7.753 -1.647 -6.091 1.00 81.25 99 MET A C 1
ATOM 768 O O . MET A 1 99 ? 8.229 -2.450 -5.297 1.00 81.25 99 MET A O 1
ATOM 772 N N . ILE A 1 100 ? 6.457 -1.320 -6.079 1.00 79.44 100 ILE A N 1
ATOM 773 C CA . ILE A 1 100 ? 5.492 -1.909 -5.132 1.00 79.44 100 ILE A CA 1
ATOM 774 C C . ILE A 1 100 ? 5.335 -3.417 -5.358 1.00 79.44 100 ILE A C 1
ATOM 776 O O . ILE A 1 100 ? 5.196 -4.165 -4.398 1.00 79.44 100 ILE A O 1
ATOM 780 N N . LEU A 1 101 ? 5.427 -3.877 -6.610 1.00 78.69 101 LEU A N 1
ATOM 781 C CA . LEU A 1 101 ? 5.456 -5.305 -6.947 1.00 78.69 101 LEU A CA 1
ATOM 782 C C . LEU A 1 101 ? 6.773 -6.002 -6.552 1.00 78.69 101 LEU A C 1
ATOM 784 O O . LEU A 1 101 ? 6.938 -7.188 -6.824 1.00 78.69 101 LEU A O 1
ATOM 788 N N . GLY A 1 102 ? 7.722 -5.285 -5.940 1.00 77.31 102 GLY A N 1
ATOM 789 C CA . GLY A 1 102 ? 9.018 -5.823 -5.535 1.00 77.31 102 GLY A CA 1
ATOM 790 C C . GLY A 1 102 ? 9.991 -6.035 -6.695 1.00 77.31 102 GLY A C 1
ATOM 791 O O . GLY A 1 102 ? 10.986 -6.742 -6.535 1.00 77.31 102 GLY A O 1
ATOM 792 N N . LEU A 1 103 ? 9.732 -5.445 -7.870 1.00 80.69 103 LEU A N 1
ATOM 793 C CA . LEU A 1 103 ? 10.681 -5.514 -8.977 1.00 80.69 103 LEU A CA 1
ATOM 794 C C . LEU A 1 103 ? 11.934 -4.684 -8.651 1.00 80.69 103 LEU A C 1
ATOM 796 O O . LEU A 1 103 ? 11.819 -3.584 -8.103 1.00 80.69 103 LEU A O 1
ATOM 800 N N . PRO A 1 104 ? 13.134 -5.173 -9.011 1.00 78.88 104 PRO A N 1
ATOM 801 C CA . PRO A 1 104 ? 14.378 -4.472 -8.729 1.00 78.88 104 PRO A CA 1
ATOM 802 C C . PRO A 1 104 ? 14.412 -3.129 -9.466 1.00 78.88 104 PRO A C 1
ATOM 804 O O . PRO A 1 104 ? 14.536 -3.085 -10.691 1.00 78.88 104 PRO A O 1
ATOM 807 N N . PHE A 1 105 ? 14.318 -2.029 -8.711 1.00 76.62 105 PHE A N 1
ATOM 808 C CA . PHE A 1 105 ? 14.302 -0.666 -9.261 1.00 76.62 105 PHE A CA 1
ATOM 809 C C . PHE A 1 105 ? 15.593 -0.326 -10.023 1.00 76.62 105 PHE A C 1
ATOM 811 O O . PHE A 1 105 ? 15.574 0.445 -10.975 1.00 76.62 105 PHE A O 1
ATOM 818 N N . ASN A 1 106 ? 16.709 -0.927 -9.608 1.00 80.50 106 ASN A N 1
ATOM 819 C CA . ASN A 1 106 ? 18.039 -0.724 -10.175 1.00 80.50 106 ASN A CA 1
ATOM 820 C C . ASN A 1 106 ? 18.323 -1.602 -11.405 1.00 80.50 106 ASN A C 1
ATOM 822 O O . ASN A 1 106 ? 19.443 -1.595 -11.911 1.00 80.50 106 ASN A O 1
ATOM 826 N N . SER A 1 107 ? 17.351 -2.390 -11.866 1.00 80.00 107 SER A N 1
ATOM 827 C CA . SER A 1 107 ? 17.513 -3.262 -13.024 1.00 80.00 107 SER A CA 1
ATOM 828 C C . SER A 1 107 ? 16.849 -2.662 -14.255 1.00 80.00 107 SER A C 1
ATOM 830 O O . SER A 1 107 ? 15.705 -2.221 -14.209 1.00 80.00 107 SER A O 1
ATOM 832 N N . GLU A 1 108 ? 17.507 -2.769 -15.407 1.00 74.38 108 GLU A N 1
ATOM 833 C CA . GLU A 1 108 ? 16.916 -2.446 -16.715 1.00 74.38 108 GLU A CA 1
ATOM 834 C C . GLU A 1 108 ? 15.656 -3.277 -17.010 1.00 74.38 108 GLU A C 1
ATOM 836 O O . GLU A 1 108 ? 14.770 -2.865 -17.762 1.00 74.38 108 GLU A O 1
ATOM 841 N N . ARG A 1 109 ? 15.523 -4.435 -16.346 1.00 68.69 109 ARG A N 1
ATOM 842 C CA . ARG A 1 109 ? 14.336 -5.291 -16.427 1.00 68.69 109 ARG A CA 1
ATOM 843 C C . ARG A 1 109 ? 13.084 -4.650 -15.841 1.00 68.69 109 ARG A C 1
ATOM 845 O O . ARG A 1 109 ? 11.993 -5.158 -16.083 1.00 68.69 109 ARG A O 1
ATOM 852 N N . LEU A 1 110 ? 13.209 -3.518 -15.146 1.00 73.12 110 LEU A N 1
ATOM 853 C CA . LEU A 1 110 ? 12.066 -2.717 -14.739 1.00 73.12 110 LEU A CA 1
ATOM 854 C C . LEU A 1 110 ? 11.219 -2.333 -15.958 1.00 73.12 110 LEU A C 1
ATOM 856 O O . LEU A 1 110 ? 10.005 -2.327 -15.861 1.00 73.12 110 LEU A O 1
ATOM 860 N N . GLY A 1 111 ? 11.805 -2.077 -17.131 1.00 71.12 111 GLY A N 1
ATOM 861 C CA . GLY A 1 111 ? 11.063 -1.721 -18.348 1.00 71.12 111 GLY A CA 1
ATOM 862 C C . GLY A 1 111 ? 10.276 -2.867 -18.996 1.00 71.12 111 GLY A C 1
ATOM 863 O O . GLY A 1 111 ? 9.437 -2.607 -19.857 1.00 71.12 111 GLY A O 1
ATOM 864 N N . VAL A 1 112 ? 10.508 -4.117 -18.586 1.00 73.19 112 VAL A N 1
ATOM 865 C CA . VAL A 1 112 ? 9.936 -5.296 -19.247 1.00 73.19 112 VAL A CA 1
ATOM 866 C C . VAL A 1 112 ? 8.421 -5.312 -19.059 1.00 73.19 112 VAL A C 1
ATOM 868 O O . VAL A 1 112 ? 7.903 -5.128 -17.955 1.00 73.19 112 VAL A O 1
ATOM 871 N N . LEU A 1 113 ? 7.705 -5.481 -20.171 1.00 65.38 113 LEU A N 1
ATOM 872 C CA . LEU A 1 113 ? 6.254 -5.624 -20.158 1.00 65.38 113 LEU A CA 1
ATOM 873 C C . LEU A 1 113 ? 5.869 -6.870 -19.348 1.00 65.38 113 LEU A C 1
ATOM 875 O O . LEU A 1 113 ? 6.602 -7.862 -19.390 1.00 65.38 113 LEU A O 1
ATOM 879 N N . PRO A 1 114 ? 4.730 -6.847 -18.633 1.00 65.69 114 PRO A N 1
ATOM 880 C CA . PRO A 1 114 ? 4.250 -8.034 -17.940 1.00 65.69 114 PRO A CA 1
ATOM 881 C C . PRO A 1 114 ? 4.169 -9.223 -18.913 1.00 65.69 114 PRO A C 1
ATOM 883 O O . PRO A 1 114 ? 3.903 -9.011 -20.105 1.00 65.69 114 PRO A O 1
ATOM 886 N N . PRO A 1 115 ? 4.400 -10.462 -18.436 1.00 66.50 115 PRO A N 1
ATOM 887 C CA . PRO A 1 115 ? 4.303 -11.649 -19.272 1.00 66.50 115 PRO A CA 1
ATOM 888 C C . PRO A 1 115 ? 2.940 -11.676 -19.960 1.00 66.50 115 PRO A C 1
ATOM 890 O O . PRO A 1 115 ? 1.899 -11.759 -19.311 1.00 66.50 115 PRO A O 1
ATOM 893 N N . ARG A 1 116 ? 2.941 -11.568 -21.290 1.00 67.56 116 ARG A N 1
ATOM 894 C CA . ARG A 1 116 ? 1.738 -11.789 -22.086 1.00 67.56 116 ARG A CA 1
ATOM 895 C C . ARG A 1 116 ? 1.635 -13.286 -22.303 1.00 67.56 116 ARG A C 1
ATOM 897 O O . ARG A 1 116 ? 2.311 -13.834 -23.169 1.00 67.56 116 ARG A O 1
ATOM 904 N N . PHE A 1 117 ? 0.850 -13.945 -21.464 1.00 74.00 117 PHE A N 1
ATOM 905 C CA . PHE A 1 117 ? 0.497 -15.337 -21.687 1.00 74.00 117 PHE A CA 1
ATOM 906 C C . PHE A 1 117 ? -0.310 -15.439 -22.986 1.00 74.00 117 PHE A C 1
ATOM 908 O O . PHE A 1 117 ? -1.138 -14.575 -23.282 1.00 74.00 117 PHE A O 1
ATOM 915 N N . SER A 1 118 ? -0.044 -16.472 -23.787 1.00 77.56 118 SER A N 1
ATOM 916 C CA . SER A 1 118 ? -0.895 -16.765 -24.941 1.00 77.56 118 SER A CA 1
ATOM 917 C C . SER A 1 118 ? -2.305 -17.100 -24.454 1.00 77.56 118 SER A C 1
ATOM 919 O O . SER A 1 118 ? -2.461 -17.599 -23.340 1.00 77.56 118 SER A O 1
ATOM 921 N N . THR A 1 119 ? -3.333 -16.873 -25.273 1.00 75.31 119 THR A N 1
ATOM 922 C CA . THR A 1 119 ? -4.719 -17.195 -24.895 1.00 75.31 119 THR A CA 1
ATOM 923 C C . THR A 1 119 ? -4.860 -18.656 -24.453 1.00 75.31 119 THR A C 1
ATOM 925 O O . THR A 1 119 ? -5.547 -18.929 -23.477 1.00 75.31 119 THR A O 1
ATOM 928 N N . ALA A 1 120 ? -4.123 -19.578 -25.084 1.00 78.25 120 ALA A N 1
ATOM 929 C CA . ALA A 1 120 ? -4.069 -20.983 -24.683 1.00 78.25 120 ALA A CA 1
ATOM 930 C C . ALA A 1 120 ? -3.465 -21.175 -23.279 1.00 78.25 120 ALA A C 1
ATOM 932 O O . ALA A 1 120 ? -4.042 -21.872 -22.451 1.00 78.25 120 ALA A O 1
ATOM 933 N N . THR A 1 121 ? -2.347 -20.505 -22.981 1.00 77.94 121 THR A N 1
ATOM 934 C CA . THR A 1 121 ? -1.698 -20.562 -21.660 1.00 77.94 121 THR A CA 1
ATOM 935 C C . THR A 1 121 ? -2.568 -19.941 -20.567 1.00 77.94 121 THR A C 1
ATOM 937 O O . THR A 1 121 ? -2.609 -20.462 -19.459 1.00 77.94 121 THR A O 1
ATOM 940 N N . ILE A 1 122 ? -3.292 -18.856 -20.868 1.00 72.19 122 ILE A N 1
ATOM 941 C CA . ILE A 1 122 ? -4.257 -18.258 -19.933 1.00 72.19 122 ILE A CA 1
ATOM 942 C C . ILE A 1 122 ? -5.377 -19.258 -19.647 1.00 72.19 122 ILE A C 1
ATOM 944 O O . ILE A 1 122 ? -5.657 -19.520 -18.483 1.00 72.19 122 ILE A O 1
ATOM 948 N N . CYS A 1 123 ? -5.962 -19.872 -20.682 1.00 73.00 123 CYS A N 1
ATOM 949 C CA . CYS A 1 123 ? -6.993 -20.893 -20.509 1.00 73.00 123 CYS A CA 1
ATOM 950 C C . CYS A 1 123 ? -6.501 -22.074 -19.661 1.00 73.00 123 CYS A C 1
ATOM 952 O O . CYS A 1 123 ? -7.220 -22.506 -18.763 1.00 73.00 123 CYS A O 1
ATOM 954 N N . GLU A 1 124 ? -5.281 -22.568 -19.881 1.00 77.75 124 GLU A N 1
ATOM 955 C CA . GLU A 1 124 ? -4.701 -23.638 -19.059 1.00 77.75 124 GLU A CA 1
ATOM 956 C C . GLU A 1 124 ? -4.456 -23.198 -17.610 1.00 77.75 124 GLU A C 1
ATOM 958 O O . GLU A 1 124 ? -4.815 -23.927 -16.687 1.00 77.75 124 GLU A O 1
ATOM 963 N N . MET A 1 125 ? -3.911 -21.998 -17.381 1.00 71.31 125 MET A N 1
ATOM 964 C CA . MET A 1 125 ? -3.717 -21.450 -16.032 1.00 71.31 125 MET A CA 1
ATOM 965 C C . MET A 1 125 ? -5.040 -21.301 -15.278 1.00 71.31 125 MET A C 1
ATOM 967 O O . MET A 1 125 ? -5.131 -21.683 -14.110 1.00 71.31 125 MET A O 1
ATOM 971 N N . THR A 1 126 ? -6.069 -20.798 -15.959 1.00 68.44 126 THR A N 1
ATOM 972 C CA . THR A 1 126 ? -7.418 -20.646 -15.412 1.00 68.44 126 THR A CA 1
ATOM 973 C C . THR A 1 126 ? -8.060 -21.996 -15.095 1.00 68.44 126 THR A C 1
ATOM 975 O O . THR A 1 126 ? -8.701 -22.128 -14.059 1.00 68.44 126 THR A O 1
ATOM 978 N N . SER A 1 127 ? -7.869 -23.004 -15.950 1.00 70.69 127 SER A N 1
ATOM 979 C CA . SER A 1 127 ? -8.520 -24.315 -15.801 1.00 70.69 127 SER A CA 1
ATOM 980 C C . SER A 1 127 ? -7.818 -25.237 -14.801 1.00 70.69 127 SER A C 1
ATOM 982 O O . SER A 1 127 ? -8.482 -25.999 -14.110 1.00 70.69 127 SER A O 1
ATOM 984 N N . LEU A 1 128 ? -6.482 -25.214 -14.749 1.00 71.44 128 LEU A N 1
ATOM 985 C CA . LEU A 1 128 ? -5.686 -26.214 -14.023 1.00 71.44 128 LEU A CA 1
ATOM 986 C C . LEU A 1 128 ? -5.091 -25.701 -12.711 1.00 71.44 128 LEU A C 1
ATOM 988 O O . LEU A 1 128 ? -4.880 -26.488 -11.792 1.00 71.44 128 LEU A O 1
ATOM 992 N N . TYR A 1 129 ? -4.785 -24.406 -12.617 1.00 66.75 129 TYR A N 1
ATOM 993 C CA . TYR A 1 129 ? -3.987 -23.868 -11.509 1.00 66.75 129 TYR A CA 1
ATOM 994 C C . TYR A 1 129 ? -4.750 -22.870 -10.634 1.00 66.75 129 TYR A C 1
ATOM 996 O O . TYR A 1 129 ? -4.345 -22.629 -9.496 1.00 66.75 129 TYR A O 1
ATOM 1004 N N . TRP A 1 130 ? -5.860 -22.311 -11.125 1.00 64.25 130 TRP A N 1
ATOM 1005 C CA . TRP A 1 130 ? -6.619 -21.288 -10.403 1.00 64.25 130 TRP A CA 1
ATOM 1006 C C . TRP A 1 130 ? -7.265 -21.817 -9.115 1.00 64.25 130 TRP A C 1
ATOM 1008 O O . TRP A 1 130 ? -7.144 -21.178 -8.071 1.00 64.25 130 TRP A O 1
ATOM 1018 N N . GLU A 1 131 ? -7.851 -23.021 -9.147 1.00 59.72 131 GLU A N 1
ATOM 1019 C CA . GLU A 1 131 ? -8.457 -23.653 -7.961 1.00 59.72 131 GLU A CA 1
ATOM 1020 C C . GLU A 1 131 ? -7.430 -23.960 -6.855 1.00 59.72 131 GLU A C 1
ATOM 1022 O O . GLU A 1 131 ? -7.763 -23.924 -5.671 1.00 59.72 131 GLU A O 1
ATOM 1027 N N . GLY A 1 132 ? -6.169 -24.212 -7.225 1.00 57.78 132 GLY A N 1
ATOM 1028 C CA . GLY A 1 132 ? -5.076 -24.450 -6.276 1.00 57.78 132 GLY A CA 1
ATOM 1029 C C . GLY A 1 132 ? -4.432 -23.174 -5.720 1.00 57.78 132 GLY A C 1
ATOM 1030 O O . GLY A 1 132 ? -3.871 -23.204 -4.627 1.00 57.78 132 GLY A O 1
ATOM 1031 N N . LEU A 1 133 ? -4.504 -22.055 -6.452 1.00 59.28 133 LEU A N 1
ATOM 1032 C CA . LEU A 1 133 ? -3.927 -20.765 -6.047 1.00 59.28 133 LEU A CA 1
ATOM 1033 C C . LEU A 1 133 ? -4.843 -19.972 -5.110 1.00 59.28 133 LEU A C 1
ATOM 1035 O O . LEU A 1 133 ? -4.347 -19.309 -4.199 1.00 59.28 133 LEU A O 1
ATOM 1039 N N . VAL A 1 134 ? -6.162 -20.034 -5.314 1.00 53.84 134 VAL A N 1
ATOM 1040 C CA . VAL A 1 134 ? -7.143 -19.355 -4.458 1.00 53.84 134 VAL A CA 1
ATOM 1041 C C . VAL A 1 134 ? -8.233 -20.343 -4.059 1.00 53.84 134 VAL A C 1
ATOM 1043 O O . VAL A 1 134 ? -9.296 -20.418 -4.674 1.00 53.84 134 VAL A O 1
ATOM 1046 N N . SER A 1 135 ? -7.966 -21.106 -3.000 1.00 47.53 135 SER A N 1
ATOM 1047 C CA . SER A 1 135 ? -8.950 -22.012 -2.405 1.00 47.53 135 SER A CA 1
ATOM 1048 C C . SER A 1 135 ? -10.207 -21.232 -1.994 1.00 47.53 135 SER A C 1
ATOM 1050 O O . SER A 1 135 ? -10.189 -20.503 -1.004 1.00 47.53 135 SER A O 1
ATOM 1052 N N . GLY A 1 136 ? -11.307 -21.415 -2.730 1.00 55.09 136 GLY A N 1
ATOM 1053 C CA . GLY A 1 136 ? -12.646 -20.983 -2.313 1.00 55.09 136 GLY A CA 1
ATOM 1054 C C . GLY A 1 136 ? -13.211 -19.705 -2.944 1.00 55.09 136 GLY A C 1
ATOM 1055 O O . GLY A 1 136 ? -14.219 -19.211 -2.446 1.00 55.09 136 GLY A O 1
ATOM 1056 N N . SER A 1 137 ? -12.637 -19.171 -4.029 1.00 49.59 137 SER A N 1
ATOM 1057 C CA . SER A 1 137 ? -13.228 -18.017 -4.735 1.00 49.59 137 SER A CA 1
ATOM 1058 C C . SER A 1 137 ? -13.796 -18.400 -6.109 1.00 49.59 137 SER A C 1
ATOM 1060 O O . SER A 1 137 ? -13.100 -18.937 -6.961 1.00 49.59 137 SER A O 1
ATOM 1062 N N . THR A 1 138 ? -15.086 -18.125 -6.328 1.00 49.62 138 THR A N 1
ATOM 1063 C CA . THR A 1 138 ? -15.842 -18.468 -7.556 1.00 49.62 138 THR A CA 1
ATOM 1064 C C . THR A 1 138 ? -15.636 -17.460 -8.696 1.00 49.62 138 THR A C 1
ATOM 1066 O O . THR A 1 138 ? -16.280 -17.549 -9.739 1.00 49.62 138 THR A O 1
ATOM 1069 N N . ILE A 1 139 ? -14.763 -16.467 -8.511 1.00 52.44 139 ILE A N 1
ATOM 1070 C CA . ILE A 1 139 ? -14.527 -15.407 -9.494 1.00 52.44 139 ILE A CA 1
ATOM 1071 C C . ILE A 1 139 ? -13.376 -15.850 -10.393 1.00 52.44 139 ILE A C 1
ATOM 1073 O O . ILE A 1 139 ? -12.206 -15.547 -10.161 1.00 52.44 139 ILE A O 1
ATOM 1077 N N . ILE A 1 140 ? -13.729 -16.617 -11.418 1.00 54.00 140 ILE A N 1
ATOM 1078 C CA . ILE A 1 140 ? -12.850 -16.884 -12.550 1.00 54.00 140 ILE A CA 1
ATOM 1079 C C . ILE A 1 140 ? -12.895 -15.643 -13.455 1.00 54.00 140 ILE A C 1
ATOM 1081 O O . ILE A 1 140 ? -13.996 -15.200 -13.794 1.00 54.00 140 ILE A O 1
ATOM 1085 N N . PRO A 1 141 ? -11.754 -15.056 -13.859 1.00 47.59 141 PRO A N 1
ATOM 1086 C CA . PRO A 1 141 ? -11.765 -14.002 -14.864 1.00 47.59 141 PRO A CA 1
ATOM 1087 C C . PRO A 1 141 ? -12.293 -14.585 -16.180 1.00 47.59 141 PRO A C 1
ATOM 1089 O O . PRO A 1 141 ? -11.638 -15.412 -16.813 1.00 47.59 141 PRO A O 1
ATOM 1092 N N . VAL A 1 142 ? -13.507 -14.188 -16.562 1.00 47.47 142 VAL A N 1
ATOM 1093 C CA . VAL A 1 142 ? -14.095 -14.533 -17.858 1.00 47.47 142 VAL A CA 1
ATOM 1094 C C . VAL A 1 142 ? -13.434 -13.635 -18.901 1.00 47.47 142 VAL A C 1
ATOM 1096 O O . VAL A 1 142 ? -13.506 -12.410 -18.788 1.00 47.47 142 VAL A O 1
ATOM 1099 N N . VAL A 1 143 ? -12.733 -14.257 -19.851 1.00 47.28 143 VAL A N 1
ATOM 1100 C CA . VAL A 1 143 ? -12.141 -13.598 -21.028 1.00 47.28 143 VAL A CA 1
ATOM 1101 C C . VAL A 1 143 ? -13.238 -13.170 -21.992 1.00 47.28 143 VAL A C 1
ATOM 1103 O O . VAL A 1 143 ? -14.161 -13.986 -22.215 1.00 47.28 143 VAL A O 1
#

Foldseek 3Di:
DQPQWDDDPQWIWGWDQDDPVCNVCPDIDTDTAHDDPQCNVPGVVVLVVLLCCLVPVQVVDDPGADVVLSCVVSVHDPPDPDVVPPDHDVCSVLLSVLVSVVHDSPDPCSPPDPDDDDPVRLVCCLPPPPCVVDPPDPDRPDD

Secondary structure (DSSP, 8-state):
--SSEEEETTEEEEPPPPPTT-SS-SS---EEEE--SS-GGG-HHHHHHHHHIIIIIITTSTT---HHHHHHHTT----TTSTTT-PPPTTHHHHHHHHHTT--TTSGGGGPPP----HHHHHHIIIIIHHHHSTT-------

pLDDT: mean 73.89, std 10.36, range [47.28, 89.25]